Protein AF-A0A9W7ZEG0-F1 (afdb_monomer_lite)

pLDDT: mean 87.49, std 17.36, range [39.88, 98.19]

Radius of gyration: 18.46 Å; chains: 1; bounding box: 33×44×64 Å

Foldseek 3Di:
DDDDDDPPPDPPPPPLPEDDPQLLVLLVVLVVLVVQDPPPPGDHPLVSLLSNCVSSVVVVLNVQRDVPRPCNLVSLVVVLVVLVCNLVDPSYDPVSVVSSVVVNVCSVPPVND

Sequence (113 aa):
MKFPLSIAILAFGLLAWALTPEEMNAVEQFLSSTEQVGSENGPTNEEIAHDLAASLGLHNSARLLYKYSPDAHTAYNEMYDTLLFIYTGSFTTQAQKKALKPVIQYFEHTLLH

Structure (mmCIF, N/CA/C/O backbone):
data_AF-A0A9W7ZEG0-F1
#
_entry.id   AF-A0A9W7ZEG0-F1
#
loop_
_atom_site.group_PDB
_atom_site.id
_atom_site.type_symbol
_atom_site.label_atom_id
_atom_site.label_alt_id
_atom_site.label_comp_id
_atom_site.label_asym_id
_atom_site.label_entity_id
_atom_site.label_seq_id
_atom_site.pdbx_PDB_ins_code
_atom_site.Cartn_x
_atom_site.Cartn_y
_atom_site.Cartn_z
_atom_site.occupancy
_atom_s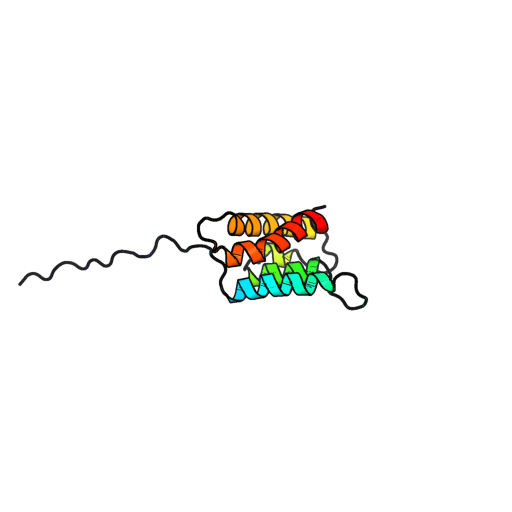ite.B_iso_or_equiv
_atom_site.auth_seq_id
_atom_site.auth_comp_id
_atom_site.auth_asym_id
_atom_site.auth_atom_id
_atom_site.pdbx_PDB_model_num
ATOM 1 N N . MET A 1 1 ? -14.116 -33.271 48.856 1.00 40.66 1 MET A N 1
ATOM 2 C CA . MET A 1 1 ? -13.900 -31.915 48.309 1.00 40.66 1 MET A CA 1
ATOM 3 C C . MET A 1 1 ? -13.858 -32.040 46.794 1.00 40.66 1 MET A C 1
ATOM 5 O O . MET A 1 1 ? -13.035 -32.795 46.297 1.00 40.66 1 MET A O 1
ATOM 9 N N . LYS A 1 2 ? -14.820 -31.445 46.080 1.00 41.38 2 LYS A N 1
ATOM 10 C CA . LYS A 1 2 ? -14.905 -31.492 44.612 1.00 41.38 2 LYS A CA 1
ATOM 11 C C . LYS A 1 2 ? -14.327 -30.177 44.092 1.00 41.38 2 LYS A C 1
ATOM 13 O O . LYS A 1 2 ? -14.869 -29.123 44.405 1.00 41.38 2 LYS A O 1
ATOM 18 N N . PHE A 1 3 ? -13.197 -30.250 43.398 1.00 47.38 3 PHE A N 1
ATOM 19 C CA . PHE A 1 3 ? -12.569 -29.103 42.747 1.00 47.38 3 PHE A CA 1
ATOM 20 C C . PHE A 1 3 ? -13.513 -28.558 41.665 1.00 47.38 3 PHE A C 1
ATOM 22 O O . PHE A 1 3 ? -14.039 -29.363 40.890 1.00 47.38 3 PHE A O 1
ATOM 29 N N . PRO A 1 4 ? -13.768 -27.239 41.588 1.00 51.97 4 PRO A N 1
ATOM 30 C CA . PRO A 1 4 ? -14.512 -26.689 40.472 1.00 51.97 4 PRO A CA 1
ATOM 31 C C . PRO A 1 4 ? -13.647 -26.739 39.211 1.00 51.97 4 PRO A C 1
ATOM 33 O O . PRO A 1 4 ? -12.609 -26.093 39.103 1.00 51.97 4 PRO A O 1
ATOM 36 N N . LEU A 1 5 ? -14.124 -27.589 38.307 1.00 43.41 5 LEU A N 1
ATOM 37 C CA . LEU A 1 5 ? -14.021 -27.559 36.856 1.00 43.41 5 LEU A CA 1
ATOM 38 C C . LEU A 1 5 ? -13.384 -26.278 36.292 1.00 43.41 5 LEU A C 1
ATOM 40 O O . LEU A 1 5 ? -13.950 -25.189 36.358 1.00 43.41 5 LEU A O 1
ATOM 44 N N . SER A 1 6 ? -12.212 -26.477 35.698 1.00 51.56 6 SER A N 1
ATOM 45 C CA . SER A 1 6 ? -11.479 -25.560 34.841 1.00 51.56 6 SER A CA 1
ATOM 46 C C . SER A 1 6 ? -12.394 -24.852 33.844 1.00 51.56 6 SER A C 1
ATOM 48 O O . SER A 1 6 ? -12.874 -25.457 32.888 1.00 51.56 6 SER A O 1
ATOM 50 N N . ILE A 1 7 ? -12.572 -23.548 34.024 1.00 49.56 7 ILE A N 1
ATOM 51 C CA . ILE A 1 7 ? -13.064 -22.663 32.974 1.00 49.56 7 ILE A CA 1
ATOM 52 C C . ILE A 1 7 ? -11.834 -21.982 32.368 1.00 49.56 7 ILE A C 1
ATOM 54 O O . ILE A 1 7 ? -11.504 -20.837 32.659 1.00 49.56 7 ILE A O 1
ATOM 58 N N . ALA A 1 8 ? -11.121 -22.736 31.531 1.00 49.72 8 ALA A N 1
ATOM 59 C CA . ALA A 1 8 ? -10.311 -22.157 30.472 1.00 49.72 8 ALA A CA 1
ATOM 60 C C . ALA A 1 8 ? -11.292 -21.701 29.382 1.00 49.72 8 ALA A C 1
ATOM 62 O O . ALA A 1 8 ? -11.593 -22.449 28.452 1.00 49.72 8 ALA A O 1
ATOM 63 N N . ILE A 1 9 ? -11.872 -20.506 29.538 1.00 52.84 9 ILE A N 1
ATOM 64 C CA . ILE A 1 9 ? -12.590 -19.872 28.430 1.00 52.84 9 ILE A CA 1
ATOM 65 C C . ILE A 1 9 ? -11.537 -19.414 27.430 1.00 52.84 9 ILE A C 1
ATOM 67 O O . ILE A 1 9 ? -10.774 -18.482 27.672 1.00 52.84 9 ILE A O 1
ATOM 71 N N . LEU A 1 10 ? -11.512 -20.145 26.319 1.00 44.06 10 LEU A N 1
ATOM 72 C CA . LEU A 1 10 ? -11.023 -19.749 25.009 1.00 44.06 10 LEU A CA 1
ATOM 73 C C . LEU A 1 10 ? -11.170 -18.237 24.766 1.00 44.06 10 LEU A C 1
ATOM 75 O O . LE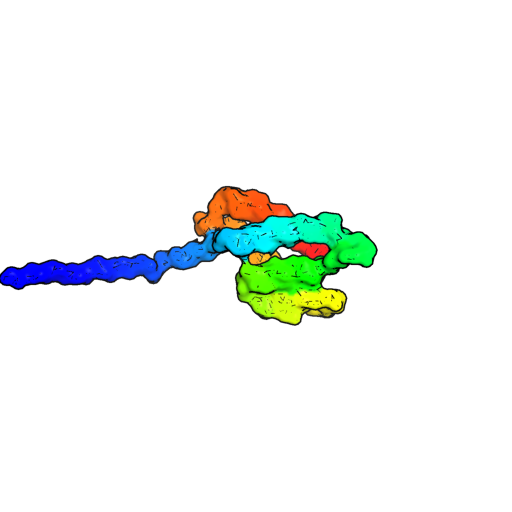U A 1 10 ? -12.229 -17.767 24.361 1.00 44.06 10 LEU A O 1
ATOM 79 N N . ALA A 1 11 ? -10.076 -17.495 24.914 1.00 42.38 11 ALA A N 1
ATOM 80 C CA . ALA A 1 11 ? -9.863 -16.231 24.212 1.00 42.38 11 ALA A CA 1
ATOM 81 C C . ALA A 1 11 ? -9.122 -16.515 22.890 1.00 42.38 11 ALA A C 1
ATOM 83 O O . ALA A 1 11 ? -8.053 -15.981 22.624 1.00 42.38 11 ALA A O 1
ATOM 84 N N . PHE A 1 12 ? -9.666 -17.427 22.082 1.00 43.09 12 PHE A N 1
ATOM 85 C CA . PHE A 1 12 ? -9.210 -17.725 20.719 1.00 43.09 12 PHE A CA 1
ATOM 86 C C . PHE A 1 12 ? -10.385 -17.473 19.777 1.00 43.09 12 PHE A C 1
ATOM 88 O O . PHE A 1 12 ? -11.063 -18.389 19.323 1.00 43.09 12 PHE A O 1
ATOM 95 N N . GLY A 1 13 ? -10.696 -16.201 19.562 1.00 39.88 13 GLY A N 1
ATOM 96 C CA . GLY A 1 13 ? -11.865 -15.822 18.779 1.00 39.88 13 GLY A CA 1
ATOM 97 C C . GLY A 1 13 ? -12.016 -14.320 18.709 1.00 39.88 13 GLY A C 1
ATOM 98 O O . GLY A 1 13 ? -12.966 -13.798 19.273 1.00 39.88 13 GLY A O 1
ATOM 99 N N . LEU A 1 14 ? -11.015 -13.667 18.113 1.00 42.72 14 LEU A N 1
ATOM 100 C CA . LEU A 1 14 ? -10.988 -12.320 17.520 1.00 42.72 14 LEU A CA 1
ATOM 101 C C . LEU A 1 14 ? -9.507 -11.919 17.444 1.00 42.72 14 LEU A C 1
ATOM 103 O O . LEU A 1 14 ? -9.043 -11.069 18.199 1.00 42.72 14 LEU A O 1
ATOM 107 N N . LEU A 1 15 ? -8.726 -12.555 16.561 1.00 49.19 15 LEU A N 1
ATOM 108 C CA . LEU A 1 15 ? -7.490 -11.915 16.107 1.00 49.19 15 LEU A CA 1
ATOM 109 C C . LEU A 1 15 ? -7.939 -10.711 15.280 1.00 49.19 15 LEU A C 1
ATOM 111 O O . LEU A 1 15 ? -8.204 -10.820 14.087 1.00 49.19 15 LEU A O 1
ATOM 115 N N . ALA A 1 16 ? -8.158 -9.594 15.966 1.00 51.31 16 ALA A N 1
ATOM 116 C CA . ALA A 1 16 ? -8.360 -8.299 15.358 1.00 51.31 16 ALA A CA 1
ATOM 117 C C . ALA A 1 16 ? -7.180 -8.059 14.409 1.00 51.31 16 ALA A C 1
ATOM 119 O O . ALA A 1 16 ? -6.043 -7.976 14.864 1.00 51.31 16 ALA A O 1
ATOM 120 N N . TRP A 1 17 ? -7.442 -7.980 13.104 1.00 62.41 17 TRP A N 1
ATOM 121 C CA . TRP A 1 17 ? -6.457 -7.618 12.077 1.00 62.41 17 TRP A CA 1
ATOM 122 C C . TRP A 1 17 ? -6.116 -6.118 12.153 1.00 62.41 17 TRP A C 1
ATOM 124 O O . TRP A 1 17 ? -6.188 -5.385 11.173 1.00 62.41 17 TRP A O 1
ATOM 134 N N . ALA A 1 18 ? -5.817 -5.615 13.349 1.00 76.69 18 ALA A N 1
ATOM 135 C CA . ALA A 1 18 ? -5.252 -4.286 13.498 1.00 76.69 18 ALA A CA 1
ATOM 136 C C . ALA A 1 18 ? -3.768 -4.354 13.126 1.00 76.69 18 ALA A C 1
ATOM 138 O O . ALA A 1 18 ? -3.085 -5.296 13.523 1.00 76.69 18 ALA A O 1
ATOM 139 N N . LEU A 1 19 ? -3.278 -3.341 12.409 1.00 87.44 19 LEU A N 1
ATOM 140 C CA . LEU A 1 19 ? -1.862 -3.249 12.062 1.00 87.44 19 LEU A CA 1
ATOM 141 C C . LEU A 1 19 ? -1.004 -3.240 13.329 1.00 87.44 19 LEU A C 1
ATOM 143 O O . LEU A 1 19 ? -1.244 -2.461 14.260 1.00 87.44 19 LEU A O 1
ATOM 147 N N . THR A 1 20 ? 0.008 -4.090 13.349 1.00 91.44 20 THR A N 1
ATOM 148 C CA . THR A 1 20 ? 1.076 -4.068 14.342 1.00 91.44 20 THR A CA 1
ATOM 149 C C . THR A 1 20 ? 1.845 -2.741 14.270 1.00 91.44 20 THR A C 1
ATOM 151 O O . THR A 1 20 ? 1.775 -2.021 13.270 1.00 91.44 20 THR A O 1
ATOM 154 N N . PRO A 1 21 ? 2.605 -2.374 15.317 1.00 91.25 21 PRO A N 1
ATOM 155 C CA . PRO A 1 21 ? 3.453 -1.183 15.272 1.00 91.25 21 PRO A CA 1
ATOM 156 C C . PRO A 1 21 ? 4.465 -1.191 14.115 1.00 91.25 21 PRO A C 1
ATOM 158 O O . PRO A 1 21 ? 4.749 -0.142 13.546 1.00 91.25 21 PRO A O 1
ATOM 161 N N . GLU A 1 22 ? 4.985 -2.364 13.753 1.00 92.44 22 GLU A N 1
ATOM 162 C CA . GLU A 1 22 ? 5.951 -2.543 12.661 1.00 92.44 22 GLU A CA 1
ATOM 163 C C . GLU A 1 22 ? 5.298 -2.299 11.297 1.00 92.44 22 GLU A C 1
ATOM 165 O O . GLU A 1 22 ? 5.809 -1.519 10.494 1.00 92.44 22 GLU A O 1
ATOM 170 N N . GLU A 1 23 ? 4.115 -2.873 11.071 1.00 94.19 23 GLU A N 1
ATOM 171 C CA . GLU A 1 23 ? 3.319 -2.622 9.867 1.00 94.19 23 GLU A CA 1
ATOM 172 C C . GLU A 1 23 ? 2.880 -1.153 9.772 1.00 94.19 23 GLU A C 1
ATOM 174 O O . GLU A 1 23 ? 2.864 -0.569 8.689 1.00 94.19 23 GLU A O 1
ATOM 179 N N . MET A 1 24 ? 2.573 -0.517 10.907 1.00 94.31 24 MET A N 1
ATOM 180 C CA . MET A 1 24 ? 2.284 0.916 10.949 1.00 94.31 24 MET A CA 1
ATOM 181 C C . MET A 1 24 ? 3.489 1.774 10.572 1.00 94.31 24 MET A C 1
ATOM 183 O O . MET A 1 24 ? 3.337 2.736 9.821 1.00 94.31 24 MET A O 1
ATOM 187 N N . ASN A 1 25 ? 4.684 1.417 11.040 1.00 95.75 25 ASN A N 1
ATOM 188 C CA . ASN A 1 25 ? 5.908 2.092 10.626 1.00 95.75 25 ASN A CA 1
ATOM 189 C C . ASN A 1 25 ? 6.150 1.930 9.114 1.00 95.75 25 ASN A C 1
ATOM 191 O O . ASN A 1 25 ? 6.567 2.883 8.463 1.00 95.75 25 ASN A O 1
ATOM 195 N N . ALA A 1 26 ? 5.822 0.774 8.529 1.00 96.50 26 ALA A N 1
ATOM 196 C CA . ALA A 1 26 ? 5.904 0.579 7.080 1.00 96.50 26 ALA A CA 1
ATOM 197 C C . ALA A 1 26 ? 4.909 1.464 6.302 1.00 96.50 26 ALA A C 1
ATOM 199 O O . ALA A 1 26 ? 5.270 2.036 5.275 1.00 96.50 26 ALA A O 1
ATOM 200 N N . VAL A 1 27 ? 3.683 1.644 6.808 1.00 96.44 27 VAL A N 1
ATOM 201 C CA . VAL A 1 27 ? 2.692 2.583 6.242 1.00 96.44 27 VAL A CA 1
ATOM 202 C C . VAL A 1 27 ? 3.225 4.022 6.243 1.00 96.44 27 VAL A C 1
ATOM 204 O O . VAL A 1 27 ? 3.074 4.740 5.255 1.00 96.44 27 VAL A O 1
ATOM 207 N N . GLU A 1 28 ? 3.876 4.453 7.323 1.00 95.50 28 GLU A N 1
ATOM 208 C CA . GLU A 1 28 ? 4.476 5.791 7.414 1.00 95.50 28 GLU A CA 1
ATOM 209 C C . GLU A 1 28 ? 5.709 5.942 6.505 1.00 95.50 28 GLU A C 1
ATOM 211 O O . GLU A 1 28 ? 5.847 6.950 5.806 1.00 95.50 28 GLU A O 1
ATOM 216 N N . GLN A 1 29 ? 6.575 4.925 6.453 1.00 96.62 29 GLN A N 1
ATOM 217 C CA . GLN A 1 29 ? 7.738 4.892 5.560 1.00 96.62 29 GLN A CA 1
ATOM 218 C C . GLN A 1 29 ? 7.339 4.910 4.085 1.00 96.62 29 GLN A C 1
ATOM 220 O O . GLN A 1 29 ? 7.988 5.597 3.293 1.00 96.62 29 GLN A O 1
ATOM 225 N N . PHE A 1 30 ? 6.258 4.216 3.717 1.00 97.38 30 PHE A N 1
ATOM 226 C CA . PHE A 1 30 ? 5.700 4.272 2.370 1.00 97.38 30 PHE A CA 1
ATOM 227 C C . PHE A 1 30 ? 5.391 5.719 1.983 1.00 97.38 30 PHE A C 1
ATOM 229 O O . PHE A 1 30 ? 5.900 6.198 0.973 1.00 97.38 30 PHE A O 1
ATOM 236 N N . LEU A 1 31 ? 4.643 6.450 2.820 1.00 94.25 31 LEU A N 1
ATOM 237 C CA . LEU A 1 31 ? 4.289 7.849 2.553 1.00 94.25 31 LEU A CA 1
ATOM 238 C C . LEU A 1 31 ? 5.529 8.731 2.392 1.00 94.25 31 LEU A C 1
ATOM 240 O O . LEU A 1 31 ? 5.615 9.475 1.420 1.00 94.25 31 LEU A O 1
ATOM 244 N N . SER A 1 32 ? 6.517 8.598 3.279 1.00 95.75 32 SER A N 1
ATOM 245 C CA . SER A 1 32 ? 7.774 9.343 3.142 1.00 95.75 32 SER A CA 1
ATOM 246 C C . SER A 1 32 ? 8.517 9.007 1.845 1.00 95.75 32 SER A C 1
ATOM 248 O O . SER A 1 32 ? 9.156 9.880 1.261 1.00 95.75 32 SER A O 1
ATOM 250 N N . SER A 1 33 ? 8.436 7.760 1.383 1.00 96.19 33 SER A N 1
ATOM 251 C CA . SER A 1 33 ? 9.104 7.316 0.157 1.00 96.19 33 SER A CA 1
ATOM 252 C C . SER A 1 33 ? 8.389 7.812 -1.103 1.00 96.19 33 SER A C 1
ATOM 254 O O . SER A 1 33 ? 9.057 8.094 -2.098 1.00 96.19 33 SER A O 1
ATOM 256 N N . THR A 1 34 ? 7.061 8.005 -1.059 1.00 96.00 34 THR A N 1
ATOM 257 C CA . THR A 1 34 ? 6.301 8.574 -2.193 1.00 96.00 34 THR A CA 1
ATOM 258 C C . THR A 1 34 ? 6.791 9.966 -2.597 1.00 96.00 34 THR A C 1
ATOM 260 O O . THR A 1 34 ? 6.758 10.300 -3.778 1.00 96.00 34 THR A O 1
ATOM 263 N N . GLU A 1 35 ? 7.307 10.759 -1.652 1.00 95.25 35 GLU A N 1
ATOM 264 C CA . GLU A 1 35 ? 7.838 12.106 -1.913 1.00 95.25 35 GLU A CA 1
ATOM 265 C C . GLU A 1 35 ? 9.112 12.091 -2.771 1.00 95.25 35 GLU A C 1
ATOM 267 O O . GLU A 1 35 ? 9.460 13.097 -3.389 1.00 95.25 35 GLU A O 1
ATOM 272 N N . GLN A 1 36 ? 9.815 10.956 -2.813 1.00 96.31 36 GLN A N 1
ATOM 273 C CA . GLN A 1 36 ? 11.052 10.790 -3.575 1.00 96.31 36 GLN A CA 1
ATOM 274 C C . GLN A 1 36 ? 10.832 10.121 -4.935 1.00 96.31 36 GLN A C 1
ATOM 276 O O . GLN A 1 36 ? 11.765 10.081 -5.744 1.00 96.31 36 GLN A O 1
ATOM 281 N N . VAL A 1 37 ? 9.625 9.619 -5.215 1.00 94.38 37 VAL A N 1
ATOM 282 C CA . VAL A 1 37 ? 9.299 8.999 -6.504 1.00 94.38 37 VAL A CA 1
ATOM 283 C C . VAL A 1 37 ? 9.487 10.009 -7.636 1.00 94.38 37 VAL A C 1
ATOM 285 O O . VAL A 1 37 ? 9.012 11.141 -7.577 1.00 94.38 37 VAL A O 1
ATOM 288 N N . GLY A 1 38 ? 10.195 9.591 -8.687 1.00 90.94 38 GLY A N 1
ATOM 289 C CA . GLY A 1 38 ? 10.497 10.432 -9.850 1.00 90.94 38 GLY A CA 1
ATOM 290 C C . GLY A 1 38 ? 11.733 11.327 -9.697 1.00 90.94 38 GLY A C 1
ATOM 291 O O . GLY A 1 38 ? 12.101 12.008 -10.654 1.00 90.94 38 GLY A O 1
ATOM 292 N N . SER A 1 39 ? 12.405 11.314 -8.541 1.00 94.62 39 SER A N 1
ATOM 293 C CA . SER A 1 39 ? 13.731 11.929 -8.397 1.00 94.62 39 SER A CA 1
ATOM 294 C C . SER A 1 39 ? 14.829 11.067 -9.046 1.00 94.62 39 SER A C 1
ATOM 296 O O . SER A 1 39 ? 14.659 9.864 -9.223 1.00 94.62 39 SER A O 1
ATOM 298 N N . GLU A 1 40 ? 15.968 11.676 -9.403 1.00 90.88 40 GLU A N 1
ATOM 299 C CA . GLU A 1 40 ? 17.057 11.038 -10.175 1.00 90.88 40 GLU A CA 1
ATOM 300 C C . GLU A 1 40 ? 17.563 9.716 -9.568 1.00 90.88 40 GLU A C 1
ATOM 302 O O . GLU A 1 40 ? 17.913 8.795 -10.301 1.00 90.88 40 GLU A O 1
ATOM 307 N N . ASN A 1 41 ? 17.547 9.601 -8.238 1.00 90.00 41 ASN A N 1
ATOM 308 C CA . ASN A 1 41 ? 17.931 8.393 -7.499 1.00 90.00 41 ASN A CA 1
ATOM 309 C C . ASN A 1 41 ? 16.815 7.909 -6.558 1.00 90.00 41 ASN A C 1
ATOM 311 O O . ASN A 1 41 ? 17.083 7.200 -5.589 1.00 90.00 41 ASN A O 1
ATOM 315 N N . GLY A 1 42 ? 15.582 8.345 -6.808 1.00 92.75 42 GLY A N 1
ATOM 316 C CA . GLY A 1 42 ? 14.428 7.974 -6.006 1.00 92.75 42 GLY A CA 1
ATOM 317 C C . GLY A 1 42 ? 13.939 6.562 -6.303 1.00 92.75 42 GLY A C 1
ATOM 318 O O . GLY A 1 42 ? 14.224 6.018 -7.377 1.00 92.75 42 GLY A O 1
ATOM 319 N N . PRO A 1 43 ? 13.174 5.969 -5.376 1.00 95.25 43 PRO A N 1
ATOM 320 C CA . PRO A 1 43 ? 12.532 4.696 -5.630 1.00 95.25 43 PRO A CA 1
ATOM 321 C C . PRO A 1 43 ? 11.416 4.853 -6.672 1.00 95.25 43 PRO A C 1
ATOM 323 O O . PRO A 1 43 ? 10.843 5.928 -6.873 1.00 95.25 43 PRO A O 1
ATOM 326 N N . THR A 1 44 ? 11.097 3.756 -7.341 1.00 96.12 44 THR A N 1
ATOM 327 C CA . THR A 1 44 ? 9.911 3.622 -8.189 1.00 96.12 44 THR A CA 1
ATO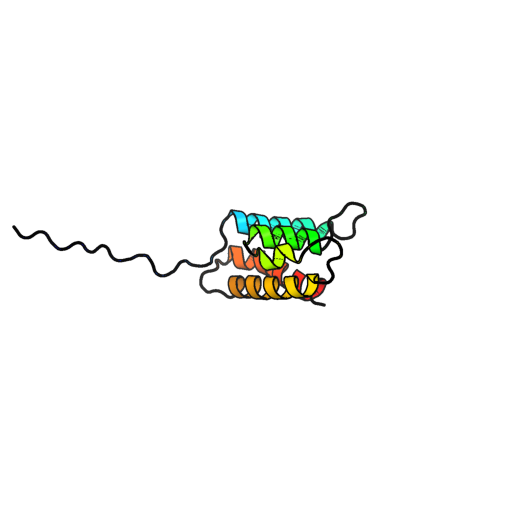M 328 C C . THR A 1 44 ? 8.677 3.276 -7.361 1.00 96.12 44 THR A C 1
ATOM 330 O O . THR A 1 44 ? 8.777 2.848 -6.210 1.00 96.12 44 THR A O 1
ATOM 333 N N . ASN A 1 45 ? 7.498 3.436 -7.963 1.00 97.19 45 ASN A N 1
ATOM 334 C CA . ASN A 1 45 ? 6.231 3.059 -7.339 1.00 97.19 45 ASN A CA 1
ATOM 335 C C . ASN A 1 45 ? 6.189 1.571 -6.979 1.00 97.19 45 ASN A C 1
ATOM 337 O O . ASN A 1 45 ? 5.667 1.189 -5.934 1.00 97.19 45 ASN A O 1
ATOM 341 N N . GLU A 1 46 ? 6.735 0.722 -7.843 1.00 97.50 46 GLU A N 1
ATOM 342 C CA . GLU A 1 46 ? 6.828 -0.717 -7.638 1.00 97.50 46 GLU A CA 1
ATOM 343 C C . GLU A 1 46 ? 7.733 -1.054 -6.453 1.00 97.50 46 GLU A C 1
ATOM 345 O O . GLU A 1 46 ? 7.377 -1.917 -5.660 1.00 97.50 46 GLU A O 1
ATOM 350 N N . GLU A 1 47 ? 8.860 -0.357 -6.294 1.00 97.25 47 GLU A N 1
ATOM 351 C CA . GLU A 1 47 ? 9.796 -0.582 -5.184 1.00 97.25 47 GLU A CA 1
ATOM 352 C C . GLU A 1 47 ? 9.181 -0.184 -3.833 1.00 97.25 47 GLU A C 1
ATOM 354 O O . GLU A 1 47 ? 9.184 -0.983 -2.898 1.00 97.25 47 GLU A O 1
ATOM 359 N N . ILE A 1 48 ? 8.564 0.999 -3.729 1.00 97.62 48 ILE A N 1
ATOM 360 C CA . ILE A 1 48 ? 7.937 1.409 -2.459 1.00 97.62 48 ILE A CA 1
ATOM 361 C C . ILE A 1 48 ? 6.723 0.538 -2.107 1.00 97.62 48 ILE A C 1
ATOM 363 O O . ILE A 1 48 ? 6.481 0.241 -0.936 1.00 97.62 48 ILE A O 1
ATOM 367 N N . ALA A 1 49 ? 5.954 0.100 -3.109 1.00 97.75 49 ALA A N 1
ATOM 368 C CA . ALA A 1 49 ? 4.816 -0.784 -2.894 1.00 97.75 49 ALA A CA 1
ATOM 369 C C . ALA A 1 49 ? 5.266 -2.207 -2.548 1.00 97.75 49 ALA A C 1
ATOM 371 O O . ALA A 1 49 ? 4.630 -2.848 -1.714 1.00 97.75 49 ALA A O 1
ATOM 372 N N . HIS A 1 50 ? 6.365 -2.690 -3.134 1.00 97.94 50 HIS A N 1
ATOM 373 C CA . HIS A 1 50 ? 6.992 -3.952 -2.750 1.00 97.94 50 HIS A CA 1
ATOM 374 C C . HIS A 1 50 ? 7.323 -3.957 -1.255 1.00 97.94 50 HIS A C 1
ATOM 376 O O . HIS A 1 50 ? 6.931 -4.883 -0.544 1.00 97.94 50 HIS A O 1
ATOM 382 N N . ASP A 1 51 ? 7.991 -2.912 -0.764 1.00 97.00 51 ASP A N 1
ATOM 383 C CA . ASP A 1 51 ? 8.433 -2.833 0.633 1.00 97.00 51 ASP A CA 1
ATOM 384 C C . ASP A 1 51 ? 7.251 -2.773 1.608 1.00 97.00 51 ASP A C 1
ATOM 386 O O . ASP A 1 51 ? 7.254 -3.434 2.655 1.00 97.00 51 ASP A O 1
ATOM 390 N N . LEU A 1 52 ? 6.193 -2.051 1.228 1.00 97.81 52 LEU A N 1
ATOM 391 C CA . LEU A 1 52 ? 4.936 -2.052 1.970 1.00 97.81 52 LEU A CA 1
ATOM 392 C C . LEU A 1 52 ? 4.280 -3.443 1.953 1.00 97.81 52 LEU A C 1
ATOM 394 O O . LEU A 1 52 ? 3.909 -3.951 3.009 1.00 97.81 52 LEU A O 1
ATOM 398 N N . ALA A 1 53 ? 4.165 -4.087 0.788 1.00 97.44 53 ALA A N 1
ATOM 399 C CA . ALA A 1 53 ? 3.565 -5.415 0.651 1.00 97.44 53 ALA A CA 1
ATOM 400 C C . ALA A 1 53 ? 4.313 -6.468 1.476 1.00 97.44 53 ALA A C 1
ATOM 402 O O . ALA A 1 53 ? 3.688 -7.264 2.176 1.00 97.44 53 ALA A O 1
ATOM 403 N N . ALA A 1 54 ? 5.645 -6.453 1.430 1.00 96.69 54 ALA A N 1
ATOM 404 C CA . ALA A 1 54 ? 6.488 -7.349 2.208 1.00 96.69 54 ALA A CA 1
ATOM 405 C C . ALA A 1 54 ? 6.269 -7.154 3.715 1.00 96.69 54 ALA A C 1
ATOM 407 O O . ALA A 1 54 ? 6.120 -8.138 4.442 1.00 96.69 54 ALA A O 1
ATOM 408 N N . SER A 1 55 ? 6.186 -5.899 4.166 1.00 96.12 55 SER A N 1
ATOM 409 C CA . SER A 1 55 ? 5.969 -5.557 5.576 1.00 96.12 55 SER A CA 1
ATOM 410 C C . SER A 1 55 ? 4.583 -5.955 6.084 1.00 96.12 55 SER A C 1
ATOM 412 O O . SER A 1 55 ? 4.451 -6.359 7.233 1.00 96.12 55 SER A O 1
ATOM 414 N N . LEU A 1 56 ? 3.563 -5.893 5.224 1.00 94.00 56 LEU A N 1
ATOM 415 C CA . LEU A 1 56 ? 2.192 -6.327 5.523 1.00 94.00 56 LEU A CA 1
ATOM 416 C C . LEU A 1 56 ? 1.976 -7.844 5.351 1.00 94.00 56 LEU A C 1
ATOM 418 O O . LEU A 1 56 ? 0.844 -8.321 5.423 1.00 94.00 56 LEU A O 1
ATOM 422 N N . GLY A 1 57 ? 3.028 -8.614 5.051 1.00 94.94 57 GLY A N 1
ATOM 423 C CA . GLY A 1 57 ? 2.926 -10.058 4.813 1.00 94.94 57 GLY A CA 1
ATOM 424 C C . GLY A 1 57 ? 2.205 -10.443 3.513 1.00 94.94 57 GLY A C 1
ATOM 425 O O . GLY A 1 57 ? 1.842 -11.606 3.319 1.00 94.94 57 GLY A O 1
ATOM 426 N N . LEU A 1 58 ? 2.017 -9.500 2.586 1.00 95.38 58 LEU A N 1
ATOM 427 C CA . LEU A 1 58 ? 1.387 -9.705 1.278 1.00 95.38 58 LEU A CA 1
ATOM 428 C C . LEU A 1 58 ? 2.391 -10.281 0.274 1.00 95.38 58 LEU A C 1
ATOM 430 O O . LEU A 1 58 ? 2.701 -9.681 -0.754 1.00 95.38 58 LEU A O 1
ATOM 434 N N . HIS A 1 59 ? 2.919 -11.471 0.571 1.00 94.88 59 HIS A N 1
ATOM 435 C CA . HIS A 1 59 ? 4.015 -12.083 -0.188 1.00 94.88 59 HIS A CA 1
ATOM 436 C C . HIS A 1 59 ? 3.716 -12.274 -1.682 1.00 94.88 59 HIS A C 1
ATOM 438 O O . HIS A 1 59 ? 4.622 -12.157 -2.506 1.00 94.88 59 HIS A O 1
ATOM 444 N N . ASN A 1 60 ? 2.461 -12.561 -2.044 1.00 93.62 60 ASN A N 1
ATOM 445 C CA . ASN A 1 60 ? 2.068 -12.708 -3.446 1.00 93.62 60 ASN A CA 1
ATOM 446 C C . ASN A 1 60 ? 2.182 -11.383 -4.198 1.00 93.62 60 ASN A C 1
ATOM 448 O O . ASN A 1 60 ? 2.827 -11.348 -5.243 1.00 93.62 60 ASN A O 1
ATOM 452 N N . SER A 1 61 ? 1.619 -10.311 -3.641 1.00 97.00 61 SER A N 1
ATOM 453 C CA . SER A 1 61 ? 1.678 -8.977 -4.230 1.00 97.00 61 SER A CA 1
ATOM 454 C C . SER A 1 61 ? 3.122 -8.464 -4.255 1.00 97.00 61 SER A C 1
ATOM 456 O O . SER A 1 61 ? 3.578 -8.003 -5.294 1.00 97.00 61 SER A O 1
ATOM 458 N N . ALA A 1 62 ? 3.892 -8.662 -3.176 1.00 96.69 62 ALA A N 1
ATOM 459 C CA . ALA A 1 62 ? 5.316 -8.316 -3.132 1.00 96.69 62 ALA A CA 1
ATOM 460 C C . ALA A 1 62 ? 6.110 -9.017 -4.247 1.00 96.69 62 ALA A C 1
ATOM 462 O O . ALA A 1 62 ? 6.859 -8.378 -4.972 1.00 96.69 62 ALA A O 1
ATOM 463 N N . ARG A 1 63 ? 5.896 -10.320 -4.472 1.00 96.94 63 ARG A N 1
ATOM 464 C CA . ARG A 1 63 ? 6.580 -11.068 -5.544 1.00 96.94 63 ARG A CA 1
ATOM 465 C C . ARG A 1 63 ? 6.317 -10.497 -6.944 1.00 96.94 63 ARG A C 1
ATOM 467 O O . ARG A 1 63 ? 7.151 -10.660 -7.830 1.00 96.94 63 ARG A O 1
ATOM 474 N N . LEU A 1 64 ? 5.156 -9.884 -7.154 1.00 96.62 64 LEU A N 1
ATOM 475 C CA . LEU A 1 64 ? 4.769 -9.266 -8.423 1.00 96.62 64 LEU A CA 1
ATOM 476 C C . LEU A 1 64 ? 5.297 -7.829 -8.566 1.00 96.62 64 LEU A C 1
ATOM 478 O O . LEU A 1 64 ? 5.166 -7.242 -9.638 1.00 96.62 64 LEU A O 1
ATOM 482 N N . LEU A 1 65 ? 5.897 -7.259 -7.519 1.00 96.81 65 LEU A N 1
ATOM 483 C CA . LEU A 1 65 ? 6.368 -5.881 -7.480 1.00 96.81 65 LEU A CA 1
ATOM 484 C C . LEU A 1 65 ? 7.895 -5.839 -7.530 1.00 96.81 65 LEU A C 1
ATOM 486 O O . LEU A 1 65 ? 8.597 -6.104 -6.562 1.00 96.81 65 LEU A O 1
ATOM 490 N N . TYR A 1 66 ? 8.408 -5.489 -8.700 1.00 92.06 66 TYR A N 1
ATOM 491 C CA . TYR A 1 66 ? 9.801 -5.139 -8.936 1.00 92.06 66 TYR A CA 1
ATOM 492 C C . TYR A 1 66 ? 9.834 -3.994 -9.944 1.00 92.06 66 TYR A C 1
ATOM 494 O O . TYR A 1 66 ? 8.842 -3.717 -10.620 1.00 92.06 66 TYR A O 1
ATOM 502 N N . LYS A 1 67 ? 10.979 -3.326 -10.058 1.00 88.94 67 LYS A N 1
ATOM 503 C CA . LYS A 1 67 ? 11.143 -2.179 -10.948 1.00 88.94 67 LYS A CA 1
ATOM 504 C C . LYS A 1 67 ? 10.713 -2.508 -12.387 1.00 88.94 67 LYS A C 1
ATOM 506 O O . LYS A 1 67 ? 11.283 -3.409 -13.005 1.00 88.94 67 LYS A O 1
ATOM 511 N N . TYR A 1 68 ? 9.745 -1.753 -12.913 1.00 87.44 68 TYR A N 1
ATOM 512 C CA . TYR A 1 68 ? 9.133 -1.953 -14.238 1.00 87.44 68 TYR A CA 1
ATOM 513 C C . TYR A 1 68 ? 8.375 -3.283 -14.404 1.00 87.44 68 TYR A C 1
ATOM 515 O O . TYR A 1 68 ? 8.363 -3.863 -15.494 1.00 87.44 68 TYR A O 1
ATOM 523 N N . SER A 1 69 ? 7.772 -3.800 -13.331 1.00 92.06 69 SER A N 1
ATOM 524 C CA . SER A 1 69 ? 7.001 -5.042 -13.392 1.00 92.06 69 SER A CA 1
ATOM 525 C C . SER A 1 69 ? 5.781 -4.915 -14.321 1.00 92.06 69 SER A C 1
ATOM 527 O O . SER A 1 69 ? 4.985 -3.988 -14.162 1.00 92.06 69 SER A O 1
ATOM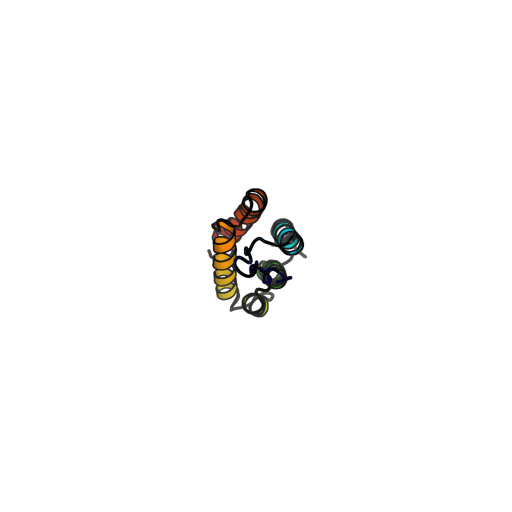 529 N N . PRO A 1 70 ? 5.571 -5.865 -15.255 1.00 94.75 70 PRO A N 1
ATOM 530 C CA . PRO A 1 70 ? 4.377 -5.896 -16.097 1.00 94.75 70 PRO A CA 1
ATOM 531 C C . PRO A 1 70 ? 3.116 -6.289 -15.312 1.00 94.75 70 PRO A C 1
ATOM 533 O O . PRO A 1 70 ? 2.007 -6.019 -15.766 1.00 94.75 70 PRO A O 1
ATOM 536 N N . ASP A 1 71 ? 3.282 -6.900 -14.136 1.00 95.75 71 ASP A N 1
ATOM 537 C CA . ASP A 1 71 ? 2.198 -7.396 -13.285 1.00 95.75 71 ASP A CA 1
ATOM 538 C C . ASP A 1 71 ? 1.905 -6.460 -12.096 1.00 95.75 71 ASP A C 1
ATOM 540 O O . ASP A 1 71 ? 1.076 -6.781 -11.239 1.00 95.75 71 ASP A O 1
ATOM 544 N N . ALA A 1 72 ? 2.555 -5.287 -12.041 1.00 96.25 72 ALA A N 1
ATOM 545 C CA . ALA A 1 72 ? 2.437 -4.335 -10.935 1.00 96.25 72 ALA A CA 1
ATOM 546 C C . ALA A 1 72 ? 0.982 -3.935 -10.655 1.00 96.25 72 ALA A C 1
ATOM 548 O O . ALA A 1 72 ? 0.556 -3.901 -9.504 1.00 96.25 72 ALA A O 1
ATOM 549 N N . HIS A 1 73 ? 0.190 -3.715 -11.707 1.00 96.62 73 HIS A N 1
ATOM 550 C CA . HIS A 1 73 ? -1.209 -3.315 -11.569 1.00 96.62 73 HIS A CA 1
ATOM 551 C C . HIS A 1 73 ? -2.054 -4.367 -10.828 1.00 96.62 73 HIS A C 1
ATOM 553 O O . HIS A 1 73 ? -2.915 -4.018 -10.020 1.00 96.62 73 HIS A O 1
ATOM 559 N N . THR A 1 74 ? -1.804 -5.662 -11.046 1.00 96.75 74 THR A N 1
ATOM 560 C CA . THR A 1 74 ? -2.493 -6.738 -10.313 1.00 96.75 74 THR A CA 1
ATOM 561 C C . THR A 1 74 ? -2.156 -6.675 -8.826 1.00 96.75 74 THR A C 1
ATOM 563 O O . THR A 1 74 ? -3.055 -6.694 -7.988 1.00 96.75 74 THR A O 1
ATOM 566 N N . ALA A 1 75 ? -0.872 -6.518 -8.499 1.00 97.38 75 ALA A N 1
ATOM 567 C CA . ALA A 1 75 ? -0.422 -6.389 -7.119 1.00 97.38 75 ALA A CA 1
ATOM 568 C C . ALA A 1 75 ? -0.997 -5.140 -6.434 1.00 97.38 75 ALA A C 1
ATOM 570 O O . ALA A 1 75 ? -1.429 -5.218 -5.285 1.00 97.38 75 ALA A O 1
ATOM 571 N N . TYR A 1 76 ? -1.064 -4.007 -7.141 1.00 98.19 76 TYR A N 1
ATOM 572 C CA . TYR A 1 76 ? -1.656 -2.779 -6.614 1.00 98.19 76 TYR A CA 1
ATOM 573 C C . TYR A 1 76 ? -3.129 -2.948 -6.243 1.00 98.19 76 TYR A C 1
ATOM 575 O O . TYR A 1 76 ? -3.538 -2.444 -5.199 1.00 98.19 76 TYR A O 1
ATOM 583 N N . ASN A 1 77 ? -3.911 -3.683 -7.041 1.00 97.94 77 ASN A N 1
ATOM 584 C CA . ASN A 1 77 ? -5.315 -3.954 -6.717 1.00 97.94 77 ASN A CA 1
ATOM 585 C C . ASN A 1 77 ? -5.447 -4.793 -5.437 1.00 97.94 77 ASN A C 1
ATOM 587 O O . ASN A 1 77 ? -6.182 -4.413 -4.529 1.00 97.94 77 ASN A O 1
ATOM 591 N N . GLU A 1 78 ? -4.687 -5.886 -5.317 1.00 96.62 78 GLU A N 1
ATOM 592 C CA . GLU A 1 78 ? -4.716 -6.748 -4.122 1.00 96.62 78 GLU A CA 1
ATOM 593 C C . GLU A 1 78 ? -4.313 -5.994 -2.844 1.00 96.62 78 GLU A C 1
ATOM 595 O O . GLU A 1 78 ? -4.923 -6.149 -1.778 1.00 96.62 78 GLU A O 1
ATOM 600 N N . MET A 1 79 ? -3.281 -5.156 -2.952 1.00 97.81 79 MET A N 1
ATOM 601 C CA . MET A 1 79 ? -2.846 -4.296 -1.858 1.00 97.81 79 MET A CA 1
ATOM 602 C C . MET A 1 79 ? -3.917 -3.266 -1.498 1.00 97.81 79 MET A C 1
ATOM 604 O O . MET A 1 79 ? -4.211 -3.099 -0.315 1.00 97.81 79 MET A O 1
ATOM 608 N N . TYR A 1 80 ? -4.517 -2.600 -2.489 1.00 98.00 80 TYR A N 1
ATOM 609 C CA . TYR A 1 80 ? -5.579 -1.618 -2.271 1.00 98.00 80 TYR A CA 1
ATOM 610 C C . TYR A 1 80 ? -6.774 -2.232 -1.541 1.00 98.00 80 TYR A C 1
ATOM 612 O O . TYR A 1 80 ? -7.200 -1.693 -0.517 1.00 98.00 80 TYR A O 1
ATOM 620 N N . ASP A 1 81 ? -7.252 -3.392 -1.992 1.00 96.25 81 ASP A N 1
ATOM 621 C CA . ASP A 1 81 ? -8.367 -4.101 -1.361 1.00 96.25 81 ASP A CA 1
ATOM 622 C C . ASP A 1 81 ? -8.053 -4.459 0.098 1.00 96.25 81 ASP A C 1
ATOM 624 O O . ASP A 1 81 ? -8.881 -4.265 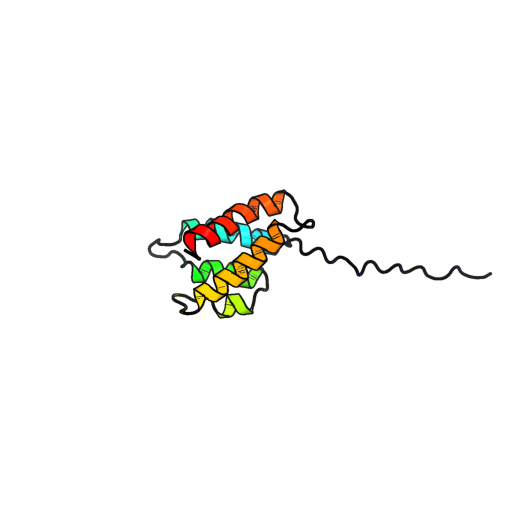0.995 1.00 96.25 81 ASP A O 1
ATOM 628 N N . THR A 1 82 ? -6.826 -4.915 0.360 1.00 94.81 82 THR A N 1
ATOM 629 C CA . THR A 1 82 ? -6.365 -5.237 1.716 1.00 94.81 82 THR A CA 1
ATOM 630 C C . THR A 1 82 ? -6.320 -3.993 2.602 1.00 94.81 82 THR A C 1
ATOM 632 O O . THR A 1 82 ? -6.856 -3.991 3.713 1.00 94.81 82 THR A O 1
ATOM 635 N N . LEU A 1 83 ? -5.709 -2.910 2.122 1.00 95.62 83 LEU A N 1
ATOM 636 C CA . LEU A 1 83 ? -5.597 -1.654 2.865 1.00 95.62 83 LEU A CA 1
ATOM 637 C C . LEU A 1 83 ? -6.978 -1.050 3.148 1.00 95.62 83 LEU A C 1
ATOM 639 O O . LEU A 1 83 ? -7.229 -0.574 4.259 1.00 95.62 83 LEU A O 1
ATOM 643 N N . LEU A 1 84 ? -7.895 -1.117 2.180 1.00 95.75 84 LEU A N 1
ATOM 644 C CA . LEU A 1 84 ? -9.269 -0.648 2.323 1.00 95.75 84 LEU A CA 1
ATOM 645 C C . LEU A 1 84 ? -10.054 -1.495 3.333 1.00 95.75 84 LEU A C 1
ATOM 647 O O . LEU A 1 84 ? -1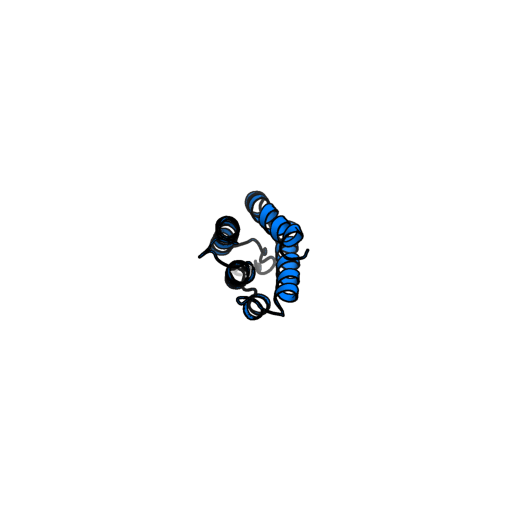0.772 -0.939 4.174 1.00 95.75 84 LEU A O 1
ATOM 651 N N . PHE A 1 85 ? -9.887 -2.820 3.308 1.00 94.50 85 PHE A N 1
ATOM 652 C CA . PHE A 1 85 ? -10.466 -3.718 4.309 1.00 94.50 85 PHE A CA 1
ATOM 653 C C . PHE A 1 85 ? -9.991 -3.352 5.721 1.00 94.50 85 PHE A C 1
ATOM 655 O O . PHE A 1 85 ? -10.811 -3.168 6.625 1.00 94.50 85 PHE A O 1
ATOM 662 N N . ILE A 1 86 ? -8.683 -3.155 5.906 1.00 92.50 86 ILE A N 1
ATOM 663 C CA . ILE A 1 86 ? -8.119 -2.750 7.198 1.00 92.50 86 ILE A CA 1
ATOM 664 C C . ILE A 1 86 ? -8.674 -1.380 7.607 1.00 92.50 86 ILE A C 1
ATOM 666 O O . ILE A 1 86 ? -9.165 -1.218 8.720 1.00 92.50 86 ILE A O 1
ATOM 670 N N . TYR A 1 87 ? -8.681 -0.388 6.720 1.00 94.50 87 TYR A N 1
ATOM 671 C CA . TYR A 1 87 ? -9.179 0.957 7.024 1.00 94.50 87 TYR A CA 1
ATOM 672 C C . TYR A 1 87 ? -10.661 0.987 7.444 1.00 94.50 87 TYR A C 1
ATOM 674 O O . TYR A 1 87 ? -11.045 1.681 8.400 1.00 94.50 87 TYR A O 1
ATOM 682 N N . THR A 1 88 ? -11.505 0.229 6.747 1.00 93.69 88 THR A N 1
ATOM 683 C CA . THR A 1 88 ? -12.950 0.168 7.014 1.00 93.69 88 THR A CA 1
ATOM 684 C C . THR A 1 88 ? -13.302 -0.745 8.188 1.00 93.69 88 THR A C 1
ATOM 686 O O . THR A 1 88 ? -14.361 -0.567 8.793 1.00 93.69 88 THR A O 1
ATOM 689 N N . GLY A 1 89 ? -12.391 -1.637 8.585 1.00 90.81 89 GLY A N 1
ATOM 690 C CA . GLY A 1 89 ? -12.549 -2.549 9.711 1.00 90.81 89 GLY A CA 1
ATOM 691 C C . GLY A 1 89 ? -12.942 -1.857 11.021 1.00 90.81 89 GLY A C 1
ATOM 692 O O . GLY A 1 89 ? -12.460 -0.770 11.371 1.00 90.81 89 GLY A O 1
ATOM 693 N N . SER A 1 90 ? -13.823 -2.511 11.786 1.00 88.81 90 SER A N 1
ATOM 694 C CA . SER A 1 90 ? -14.219 -2.077 13.136 1.00 88.81 90 SER A CA 1
ATOM 695 C C . SER A 1 90 ? -13.109 -2.269 14.175 1.00 88.81 90 SER A C 1
ATOM 697 O O . SER A 1 90 ? -13.184 -1.710 15.264 1.00 88.81 90 SER A O 1
ATOM 699 N N . PHE A 1 91 ? -12.091 -3.063 13.841 1.00 86.25 91 PHE A N 1
ATOM 700 C CA . PHE A 1 91 ? -10.917 -3.349 14.665 1.00 86.25 91 PHE A CA 1
ATOM 701 C C . PHE A 1 91 ? -9.807 -2.292 14.539 1.00 86.25 91 PHE A C 1
ATOM 703 O O . PHE A 1 91 ? -8.884 -2.277 15.350 1.00 86.25 91 PHE A O 1
ATOM 710 N N . THR A 1 92 ? -9.889 -1.404 13.549 1.00 89.12 92 THR A N 1
ATOM 711 C CA . THR A 1 92 ? -8.835 -0.429 13.251 1.00 89.12 92 THR A CA 1
ATOM 712 C C . THR A 1 92 ? -9.037 0.849 14.047 1.00 89.12 92 THR A C 1
ATOM 714 O O . THR A 1 92 ? -10.100 1.479 14.005 1.00 89.12 92 THR A O 1
ATOM 717 N N . THR A 1 93 ? -7.998 1.260 14.767 1.00 92.19 93 THR A N 1
ATOM 718 C CA . THR A 1 93 ? -8.024 2.465 15.603 1.00 92.19 93 THR A CA 1
ATOM 719 C C . THR A 1 93 ? -8.099 3.736 14.755 1.00 92.19 93 THR A C 1
ATOM 721 O O . THR A 1 93 ? -7.683 3.766 13.597 1.00 92.19 93 THR A O 1
ATOM 724 N N . GLN A 1 94 ? -8.577 4.841 15.333 1.00 92.69 94 GLN A N 1
ATOM 725 C CA . GLN A 1 94 ? -8.650 6.119 14.616 1.00 92.69 94 GLN A CA 1
ATOM 726 C C . GLN A 1 94 ? -7.272 6.619 14.142 1.00 92.69 94 GLN A C 1
ATOM 728 O O . GLN A 1 94 ? -7.177 7.212 13.068 1.00 92.69 94 GLN A O 1
ATOM 733 N N . ALA A 1 95 ? -6.210 6.356 14.911 1.00 89.62 95 ALA A N 1
ATOM 734 C CA . ALA A 1 95 ? -4.841 6.700 14.534 1.00 89.62 95 ALA A CA 1
ATOM 735 C C . ALA A 1 95 ? -4.396 5.935 13.277 1.00 89.62 95 ALA A C 1
ATOM 737 O O . ALA A 1 95 ? -3.959 6.553 12.308 1.00 89.62 95 ALA A O 1
ATOM 738 N N . GLN A 1 96 ? -4.618 4.617 13.246 1.00 92.25 96 GLN A N 1
ATOM 739 C CA . GLN A 1 96 ? -4.338 3.788 12.071 1.00 92.25 96 GLN A CA 1
ATOM 740 C C . GLN A 1 96 ? -5.167 4.236 10.862 1.00 92.25 96 GLN A C 1
ATOM 742 O O . GLN A 1 96 ? -4.625 4.384 9.773 1.00 92.25 96 GLN A O 1
ATOM 747 N N . LYS A 1 97 ? -6.458 4.555 11.044 1.00 94.75 97 LYS A N 1
ATOM 748 C CA . LYS A 1 97 ? -7.297 5.087 9.953 1.00 94.75 97 LYS A CA 1
ATOM 749 C C . LYS A 1 97 ? -6.747 6.393 9.383 1.00 94.75 97 LYS A C 1
ATOM 751 O O . LYS A 1 97 ? -6.791 6.596 8.172 1.00 94.75 97 LYS A O 1
ATOM 756 N N . LYS A 1 98 ? -6.235 7.282 10.238 1.00 94.62 98 LYS A N 1
ATOM 757 C CA . LYS A 1 98 ? -5.643 8.556 9.810 1.00 94.62 98 LYS A CA 1
ATOM 758 C C . LYS A 1 98 ? -4.388 8.340 8.959 1.00 94.62 98 LYS A C 1
ATOM 760 O O . LYS A 1 98 ? -4.223 9.056 7.980 1.00 94.62 98 LYS A O 1
ATOM 765 N N . ALA A 1 99 ? -3.554 7.368 9.320 1.00 93.19 99 ALA A N 1
ATOM 766 C CA . ALA A 1 99 ? -2.334 7.026 8.592 1.00 93.19 99 ALA A CA 1
ATOM 767 C C . ALA A 1 99 ? -2.603 6.222 7.305 1.00 93.19 99 ALA A C 1
ATOM 769 O O . ALA A 1 99 ? -1.977 6.476 6.284 1.00 93.19 99 ALA A O 1
ATOM 770 N N . LEU A 1 100 ? -3.582 5.314 7.311 1.00 95.69 100 LEU A N 1
ATOM 771 C CA . LEU A 1 100 ? -3.951 4.513 6.138 1.00 95.69 100 LEU A CA 1
ATOM 772 C C . LEU A 1 100 ? -4.658 5.319 5.049 1.00 95.69 100 LEU A C 1
ATOM 774 O O . LEU A 1 100 ? -4.466 5.044 3.869 1.00 95.69 100 LEU A O 1
ATOM 778 N N . LYS A 1 101 ? -5.473 6.313 5.424 1.00 96.81 101 LYS A N 1
ATOM 779 C CA . LYS A 1 101 ? -6.228 7.128 4.462 1.00 96.81 101 LYS A CA 1
ATOM 780 C C . LYS A 1 101 ? -5.358 7.703 3.326 1.00 96.81 101 LYS A C 1
ATOM 782 O O . LYS A 1 101 ? -5.740 7.501 2.177 1.00 96.81 101 LYS A O 1
ATOM 787 N N . PRO A 1 102 ? -4.229 8.392 3.584 1.00 97.69 102 PRO A N 1
ATOM 788 C CA . PRO A 1 102 ? -3.384 8.912 2.509 1.00 97.69 102 PRO A CA 1
ATOM 789 C C . PRO A 1 102 ? -2.738 7.808 1.661 1.00 97.69 102 PRO A C 1
ATOM 791 O O . PRO A 1 102 ? -2.594 8.001 0.460 1.00 97.69 102 PRO A O 1
ATOM 794 N N . VAL A 1 103 ? -2.412 6.643 2.234 1.00 97.62 103 VAL A N 1
ATOM 795 C CA . VAL A 1 103 ? -1.902 5.503 1.450 1.00 97.62 103 VAL A CA 1
ATOM 796 C C . VAL A 1 103 ? -2.974 4.998 0.488 1.00 97.62 103 VAL A C 1
ATOM 798 O O . VAL A 1 103 ? -2.713 4.884 -0.702 1.00 97.62 103 VAL A O 1
ATOM 801 N N . ILE A 1 104 ? -4.202 4.778 0.965 1.00 97.50 104 ILE A N 1
ATOM 802 C CA . ILE A 1 104 ? -5.335 4.360 0.120 1.00 97.50 104 ILE A CA 1
ATOM 803 C C . ILE A 1 104 ? -5.558 5.356 -1.021 1.00 97.50 104 ILE A C 1
ATOM 805 O O . ILE A 1 104 ? -5.699 4.949 -2.170 1.00 97.50 104 ILE A O 1
ATOM 809 N N . GLN A 1 105 ? -5.533 6.656 -0.717 1.00 97.44 105 GLN A N 1
ATOM 810 C CA . GLN A 1 105 ? -5.676 7.708 -1.726 1.00 97.44 105 GLN A CA 1
ATOM 811 C C . GLN A 1 105 ? -4.534 7.695 -2.749 1.00 97.44 105 GLN A C 1
ATOM 813 O O . GLN A 1 105 ? -4.772 7.942 -3.927 1.00 97.44 105 GLN A O 1
ATOM 818 N N . TYR A 1 106 ? -3.306 7.391 -2.325 1.00 97.75 106 TYR A N 1
ATOM 819 C CA . TYR A 1 106 ? -2.175 7.259 -3.238 1.00 97.75 106 TYR A CA 1
ATOM 820 C C . TYR A 1 106 ? -2.357 6.079 -4.201 1.00 97.75 106 TYR A C 1
ATOM 822 O O . TYR A 1 106 ? -2.131 6.225 -5.399 1.00 97.75 106 TYR A O 1
ATOM 830 N N . PHE A 1 107 ? -2.822 4.930 -3.707 1.00 97.88 107 PHE A N 1
ATOM 831 C CA . PHE A 1 107 ? -3.145 3.792 -4.570 1.00 97.88 107 PHE A CA 1
ATOM 832 C C . PHE A 1 107 ? -4.247 4.150 -5.575 1.00 97.88 107 PHE A C 1
ATOM 834 O O . PHE A 1 107 ? -4.064 3.956 -6.774 1.00 97.88 107 PHE A O 1
ATOM 841 N N . GLU A 1 108 ? -5.347 4.733 -5.097 1.00 96.25 108 GLU A N 1
ATOM 842 C CA . GLU A 1 108 ? -6.517 5.082 -5.912 1.00 96.25 108 GLU A CA 1
ATOM 843 C C . GLU A 1 108 ? -6.210 6.112 -7.009 1.00 96.25 108 GLU A C 1
ATOM 845 O O . GLU A 1 108 ? -6.722 6.000 -8.120 1.00 96.25 108 GLU A O 1
ATOM 850 N N . HIS A 1 109 ? -5.390 7.122 -6.712 1.00 96.19 109 HIS A N 1
ATOM 851 C CA . HIS A 1 109 ? -5.168 8.248 -7.624 1.00 96.19 109 HIS A CA 1
ATOM 852 C C . HIS A 1 109 ? -3.867 8.171 -8.424 1.00 96.19 109 HIS A C 1
ATOM 854 O O . HIS A 1 109 ? -3.758 8.857 -9.439 1.00 96.19 109 HIS A O 1
ATOM 860 N N . THR A 1 110 ? -2.889 7.378 -7.977 1.00 95.81 110 THR A N 1
ATOM 861 C CA . THR A 1 110 ? -1.556 7.328 -8.599 1.00 95.81 110 THR A CA 1
ATOM 862 C C . THR A 1 110 ? -1.227 5.960 -9.181 1.00 95.81 110 THR A C 1
ATOM 864 O O . THR A 1 110 ? -0.607 5.895 -10.237 1.00 95.81 110 THR A O 1
ATOM 867 N N . LEU A 1 111 ? -1.582 4.867 -8.496 1.00 96.12 111 LEU A N 1
ATOM 868 C CA . LEU A 1 111 ? -1.112 3.523 -8.869 1.00 96.12 111 LEU A CA 1
ATOM 869 C C . LEU A 1 111 ? -2.119 2.727 -9.702 1.00 96.12 111 LEU A C 1
ATOM 871 O O . LEU A 1 111 ? -1.721 1.876 -10.495 1.00 96.12 111 LEU A O 1
ATOM 875 N N . LEU A 1 112 ? -3.412 2.986 -9.514 1.00 95.50 112 LEU A N 1
ATOM 876 C CA . LEU A 1 112 ? -4.510 2.280 -10.182 1.00 95.50 112 LEU A CA 1
ATOM 877 C C . LEU A 1 112 ? -5.147 3.078 -11.329 1.00 95.50 112 LEU A C 1
ATOM 879 O O . LEU A 1 112 ? -6.188 2.671 -11.847 1.00 95.50 112 LEU A O 1
ATOM 883 N N . HIS A 1 113 ? -4.565 4.224 -11.688 1.00 84.00 113 HIS A N 1
ATOM 884 C CA . HIS A 1 113 ? -5.186 5.224 -12.554 1.00 84.00 113 HIS A CA 1
ATOM 885 C C . HIS A 1 113 ? -4.451 5.445 -13.880 1.00 84.00 113 HIS A C 1
ATOM 887 O O . HIS A 1 113 ? -3.229 5.188 -13.944 1.00 84.00 113 HIS A O 1
#

Secondary structure (DSSP, 8-state):
------------S----PPPHHHHHHHHHHHHHHTTTTSTTPPPHHHHHHHHHHHTT-HHHHHT-STT-TTHHHHHHHHHHHHHHHHH-TTS-HHHHHHHHHHHHHIIIII--